Protein AF-A0AAE1WCI8-F1 (afdb_monomer)

pLDDT: mean 78.81, std 16.24, range [45.59, 95.56]

Solvent-accessible surface area (backbone atoms only — not comparable to full-atom values): 6626 Å² total; per-residue (Å²): 138,86,60,81,76,59,63,78,77,43,96,65,73,86,65,69,35,57,28,29,24,65,46,66,39,99,89,77,46,51,52,70,40,77,41,80,38,53,56,66,54,39,64,74,53,29,46,82,68,60,38,36,44,66,72,40,73,71,52,55,51,51,54,52,54,51,48,66,71,66,55,67,68,59,82,53,55,59,58,52,53,54,53,55,53,54,51,55,52,52,52,53,53,53,51,51,53,51,51,52,53,52,52,52,53,52,54,58,66,74,73,114

Radius of gyration: 29.41 Å; Cα contacts (8 Å, |Δi|>4): 83; chains: 1; bounding box: 70×22×79 Å

Sequence (112 aa):
MHHPLLYAVQGVRYRKLEVILTTTIDKLGKAGETVKVAPGYFRNHLMPKLLAVPNIDKFAHLIREQRKIYQPKEAEEVKVVSKTEETNLKEYIAATNRLASARLVCISNLKL

Foldseek 3Di:
DDDPVVVVVDPDDFFFFWKAFCAADPPFGHHRDIGTHGPCCCVPPCVVVVGIGGPDPVVNVVSVVVCVVPVPVVVPPVVVVVVVVVVVVVVVVVVVVVVVVVVVVVVVVVVD

Mean predicted aligned error: 15.02 Å

Nearest PDB structures (foldseek):
  7nsh-assembly1_BI  TM=8.390E-01  e=1.140E-04  Sus scrofa
  8oir-assembly1_BO  TM=7.966E-01  e=1.680E-04  Homo sapiens
  8oiq-assembly1_BO  TM=7.996E-01  e=2.176E-04  Sus scrofa
  6i9r-assembly1_H  TM=8.054E-01  e=2.818E-04  Homo sapiens
  6nu3-assembly1_H  TM=8.341E-01  e=1.245E-03  Homo sapiens

Structure (mmCIF, N/CA/C/O backbone):
data_AF-A0AAE1WCI8-F1
#
_entry.id   AF-A0AAE1WCI8-F1
#
loop_
_atom_site.group_PDB
_atom_site.id
_atom_site.type_symbol
_atom_site.label_atom_id
_atom_site.label_alt_id
_atom_si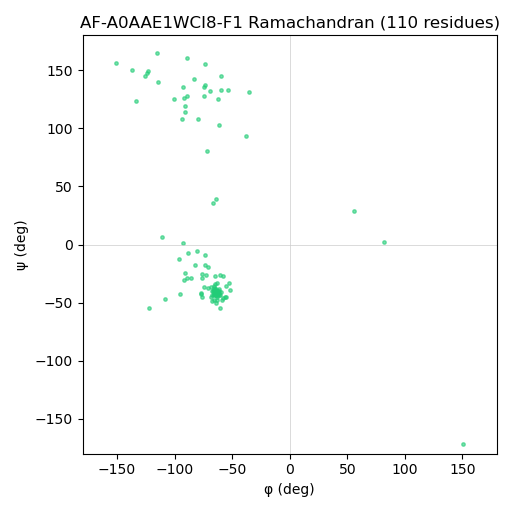te.label_comp_id
_atom_site.label_asym_id
_atom_site.label_entity_id
_atom_site.label_seq_id
_atom_site.pdbx_PDB_ins_code
_atom_site.Cartn_x
_atom_site.Cartn_y
_atom_site.Cartn_z
_atom_site.occupancy
_atom_site.B_iso_or_equiv
_atom_site.auth_seq_id
_atom_site.auth_comp_id
_atom_site.auth_asym_id
_atom_site.auth_atom_id
_atom_site.pdbx_PDB_model_num
ATOM 1 N N . MET A 1 1 ? 20.666 -6.150 -8.703 1.00 45.59 1 MET A N 1
ATOM 2 C CA . MET A 1 1 ? 20.032 -4.887 -9.139 1.00 45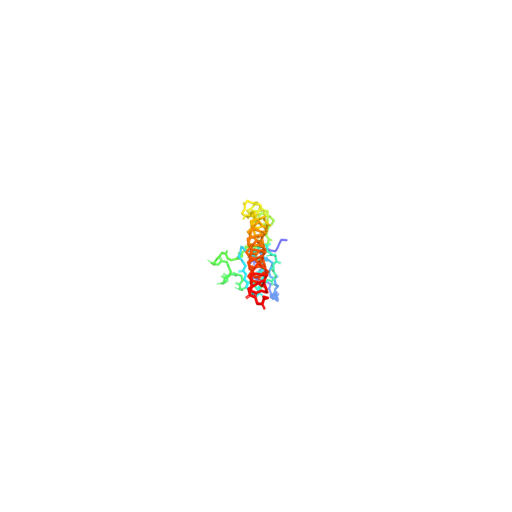.59 1 MET A CA 1
ATOM 3 C C . MET A 1 1 ? 19.685 -4.993 -10.622 1.00 45.59 1 MET A C 1
ATOM 5 O O . MET A 1 1 ? 20.580 -4.900 -11.449 1.00 45.59 1 MET A O 1
ATOM 9 N N . HIS A 1 2 ? 18.429 -5.285 -10.976 1.00 48.03 2 HIS A N 1
ATOM 10 C CA . HIS A 1 2 ? 18.008 -5.344 -12.384 1.00 48.03 2 HIS A CA 1
ATOM 11 C C . HIS A 1 2 ? 17.507 -3.964 -12.824 1.00 48.03 2 HIS A C 1
ATOM 13 O O . HIS A 1 2 ? 16.516 -3.460 -12.301 1.00 48.03 2 HIS A O 1
ATOM 19 N N . HIS A 1 3 ? 18.235 -3.341 -13.748 1.00 53.84 3 HIS A N 1
ATOM 20 C CA . HIS A 1 3 ? 17.962 -2.004 -14.263 1.00 53.84 3 HIS A CA 1
ATOM 21 C C . HIS A 1 3 ? 16.739 -2.003 -15.211 1.00 53.84 3 HIS A C 1
ATOM 23 O O . HIS A 1 3 ? 16.631 -2.902 -16.048 1.00 53.84 3 HIS A O 1
ATOM 29 N N . PRO A 1 4 ? 15.821 -1.018 -15.122 1.00 56.38 4 PRO A N 1
ATOM 30 C CA . PRO A 1 4 ? 14.564 -0.991 -15.880 1.00 56.38 4 PRO A CA 1
ATOM 31 C C . PRO A 1 4 ? 14.713 -1.030 -17.409 1.00 56.38 4 PRO A C 1
ATOM 33 O O . PRO A 1 4 ? 13.821 -1.567 -18.065 1.00 56.38 4 PRO A O 1
ATOM 36 N N . LEU A 1 5 ? 15.824 -0.545 -17.983 1.00 53.75 5 LEU A N 1
ATOM 37 C CA . LEU A 1 5 ? 16.057 -0.617 -19.436 1.00 53.75 5 LEU A CA 1
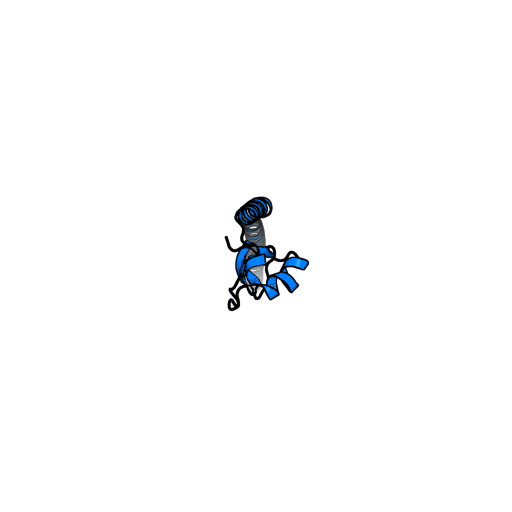ATOM 38 C C . LEU A 1 5 ? 16.408 -2.032 -19.932 1.00 53.75 5 LEU A C 1
ATOM 40 O O . LEU A 1 5 ? 16.225 -2.332 -21.108 1.00 53.75 5 LEU A O 1
ATOM 44 N N . LEU A 1 6 ? 16.825 -2.943 -19.043 1.00 49.09 6 LEU A N 1
ATOM 45 C CA . LEU A 1 6 ? 17.110 -4.339 -19.406 1.00 49.09 6 LEU A CA 1
ATOM 46 C C . LEU A 1 6 ? 15.835 -5.159 -19.674 1.00 49.09 6 LEU A C 1
ATOM 48 O O . LEU A 1 6 ? 15.921 -6.278 -20.171 1.00 49.09 6 LEU A O 1
ATOM 52 N N . TYR A 1 7 ? 14.652 -4.608 -19.375 1.00 54.62 7 TYR A N 1
ATOM 53 C CA . TYR A 1 7 ? 13.368 -5.286 -19.572 1.00 54.62 7 TYR A CA 1
ATOM 54 C C . TYR A 1 7 ? 12.919 -5.322 -21.042 1.00 54.62 7 TYR A C 1
ATOM 56 O O . TYR A 1 7 ? 12.159 -6.206 -21.414 1.00 54.62 7 TYR A O 1
ATOM 64 N N . ALA A 1 8 ? 13.365 -4.371 -21.871 1.00 52.09 8 ALA A N 1
ATOM 65 C CA . ALA A 1 8 ? 12.953 -4.287 -23.276 1.00 52.09 8 ALA A CA 1
ATOM 66 C C . ALA A 1 8 ? 13.810 -5.156 -24.215 1.00 52.09 8 ALA A C 1
ATOM 68 O O . ALA A 1 8 ? 13.317 -5.617 -25.238 1.00 52.09 8 ALA A O 1
ATOM 69 N N . VAL A 1 9 ? 15.084 -5.383 -23.871 1.00 52.34 9 VAL A N 1
ATOM 70 C CA . VAL A 1 9 ? 16.058 -6.068 -24.747 1.00 52.34 9 VAL A CA 1
ATOM 71 C C . VAL A 1 9 ? 16.062 -7.579 -24.539 1.00 52.34 9 VAL A C 1
ATOM 73 O O . VAL A 1 9 ? 16.360 -8.344 -25.452 1.00 52.34 9 VAL A O 1
ATOM 76 N N . GLN A 1 10 ? 15.721 -8.039 -23.339 1.00 51.03 10 GLN A N 1
ATOM 77 C CA . GLN A 1 10 ? 15.644 -9.462 -23.074 1.00 51.03 10 GLN A CA 1
ATOM 78 C C . GLN A 1 10 ? 14.205 -9.906 -23.346 1.00 51.03 10 GLN A C 1
ATOM 80 O O . GLN A 1 10 ? 13.285 -9.360 -22.743 1.00 51.03 10 GLN A O 1
ATOM 85 N N . GLY A 1 11 ? 13.993 -10.922 -24.191 1.00 54.03 11 GLY A N 1
ATOM 86 C CA . GLY A 1 11 ? 12.721 -11.660 -24.322 1.00 54.03 11 GLY A CA 1
ATOM 87 C C . GLY A 1 11 ? 12.339 -12.417 -23.038 1.00 54.03 11 GLY A C 1
ATOM 88 O O . GLY A 1 11 ? 11.906 -13.569 -23.061 1.00 54.03 11 GLY A O 1
ATOM 89 N N . VAL A 1 12 ? 12.590 -11.796 -21.888 1.00 54.75 12 VAL A N 1
ATOM 90 C CA . VAL A 1 12 ? 12.498 -12.339 -20.551 1.00 54.75 12 VAL A CA 1
ATOM 91 C C . VAL A 1 12 ? 11.043 -12.330 -20.157 1.00 54.75 12 VAL A C 1
ATOM 93 O O . VAL A 1 12 ? 10.419 -11.303 -19.889 1.00 54.75 12 VAL A O 1
ATOM 96 N N . ARG A 1 13 ? 10.527 -13.555 -20.129 1.00 55.81 13 ARG A N 1
ATOM 97 C CA . ARG A 1 13 ? 9.271 -13.946 -19.510 1.00 55.81 13 ARG A CA 1
ATOM 98 C C . ARG A 1 13 ? 9.034 -13.136 -18.236 1.00 55.81 13 ARG A C 1
ATOM 100 O O . ARG A 1 13 ? 9.907 -13.017 -17.378 1.00 55.81 13 ARG A O 1
ATOM 107 N N . TYR A 1 14 ? 7.824 -12.605 -18.150 1.00 59.38 14 TYR A N 1
ATOM 108 C CA . TYR A 1 14 ? 7.280 -11.759 -17.099 1.00 59.38 14 TYR A CA 1
ATOM 109 C C . TYR A 1 14 ? 7.740 -12.154 -15.680 1.00 59.38 14 TYR A C 1
ATOM 111 O O . TYR A 1 14 ? 7.134 -12.999 -15.021 1.00 59.38 14 TYR A O 1
ATOM 119 N N . ARG A 1 15 ? 8.822 -11.542 -15.180 1.00 71.00 15 ARG A N 1
ATOM 120 C CA . ARG A 1 15 ? 9.218 -11.690 -13.773 1.00 71.00 15 ARG A CA 1
ATOM 121 C C . ARG A 1 15 ? 8.274 -10.861 -12.903 1.00 71.00 15 ARG A C 1
ATOM 123 O O . ARG A 1 15 ? 8.069 -9.675 -13.163 1.00 71.00 15 ARG A O 1
ATOM 130 N N . LYS A 1 16 ? 7.697 -11.495 -11.877 1.00 83.00 16 LYS A N 1
ATOM 131 C CA . LYS A 1 16 ? 6.912 -10.803 -10.845 1.00 83.00 16 LYS A CA 1
ATOM 132 C C . LYS A 1 16 ? 7.808 -9.769 -10.145 1.00 83.00 16 LYS A C 1
ATOM 134 O O . LYS A 1 16 ? 8.941 -10.082 -9.790 1.00 83.00 16 LYS A O 1
ATOM 139 N N . LEU A 1 17 ? 7.295 -8.554 -9.985 1.00 90.56 17 LEU A N 1
ATOM 140 C CA . LEU A 1 17 ? 7.932 -7.409 -9.343 1.00 90.56 17 LEU A CA 1
ATOM 141 C C . LEU A 1 17 ? 7.546 -7.359 -7.863 1.00 90.56 17 LEU A C 1
ATOM 143 O O . LEU A 1 17 ? 6.374 -7.509 -7.533 1.00 90.56 17 LEU A O 1
ATOM 147 N N . GLU A 1 18 ? 8.509 -7.114 -6.982 1.00 91.75 18 GLU A N 1
ATOM 148 C CA . GLU A 1 18 ? 8.246 -6.905 -5.555 1.00 91.75 18 GLU A CA 1
ATOM 149 C C . GLU A 1 18 ? 7.978 -5.429 -5.254 1.00 91.75 18 GLU A C 1
ATOM 151 O O . GLU A 1 18 ? 8.756 -4.547 -5.631 1.00 91.75 18 GLU A O 1
ATOM 156 N N . VAL A 1 19 ? 6.866 -5.165 -4.574 1.00 93.81 19 VAL A N 1
ATOM 157 C CA . VAL A 1 19 ? 6.411 -3.819 -4.212 1.00 93.81 19 VAL A CA 1
ATOM 158 C C . VAL A 1 19 ? 5.917 -3.815 -2.771 1.00 93.81 19 VAL A C 1
ATOM 160 O O . VAL A 1 19 ? 5.418 -4.823 -2.281 1.00 93.81 19 VAL A O 1
ATOM 163 N N . ILE A 1 20 ? 6.052 -2.681 -2.100 1.00 94.19 20 ILE A N 1
ATOM 164 C CA . ILE A 1 20 ? 5.558 -2.445 -0.745 1.00 94.19 20 ILE A CA 1
ATOM 165 C C . ILE A 1 20 ? 4.255 -1.661 -0.861 1.00 94.19 20 ILE A C 1
ATOM 167 O O . ILE A 1 20 ? 4.230 -0.609 -1.503 1.00 94.19 20 ILE A O 1
ATOM 171 N N . LEU A 1 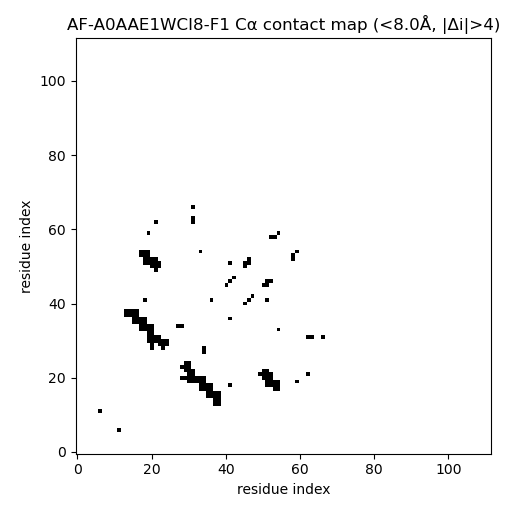21 ? 3.177 -2.161 -0.264 1.00 94.50 21 LEU A N 1
ATOM 172 C CA . LEU A 1 21 ? 1.889 -1.467 -0.255 1.00 94.50 21 LEU A CA 1
ATOM 173 C C . LEU A 1 21 ? 1.927 -0.283 0.713 1.00 94.50 21 LEU A C 1
ATOM 175 O O . LEU A 1 21 ? 2.401 -0.413 1.838 1.00 94.50 21 LEU A O 1
ATOM 179 N N . THR A 1 22 ? 1.399 0.864 0.306 1.00 91.50 22 THR A N 1
ATOM 180 C CA . THR A 1 22 ? 1.203 2.025 1.194 1.00 91.50 22 THR A CA 1
ATOM 181 C C . THR A 1 22 ? -0.181 1.995 1.832 1.00 91.50 22 THR A C 1
ATOM 183 O O . THR A 1 22 ? -0.353 2.419 2.971 1.00 91.50 22 THR A O 1
ATOM 186 N N . THR A 1 23 ? -1.156 1.433 1.121 1.00 90.38 23 THR A N 1
ATOM 187 C CA . THR A 1 23 ? -2.558 1.336 1.530 1.00 90.38 23 THR A CA 1
A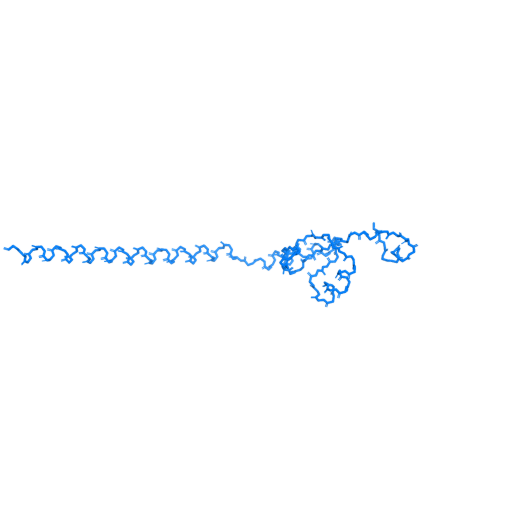TOM 188 C C . THR A 1 23 ? -3.002 -0.125 1.540 1.00 90.38 23 THR A C 1
ATOM 190 O O . THR A 1 23 ? -2.501 -0.945 0.771 1.00 90.38 23 THR A O 1
ATOM 193 N N . THR A 1 24 ? -3.944 -0.464 2.420 1.00 91.88 24 THR A N 1
ATOM 194 C CA . THR A 1 24 ? -4.571 -1.793 2.452 1.00 91.88 24 THR A CA 1
ATOM 195 C C . THR A 1 24 ? -5.451 -1.988 1.219 1.00 91.88 24 THR A C 1
ATOM 197 O O . THR A 1 24 ? -6.251 -1.116 0.888 1.00 91.88 24 THR A O 1
ATOM 200 N N . ILE A 1 25 ? -5.304 -3.126 0.537 1.00 92.50 25 ILE A N 1
ATOM 201 C CA . ILE A 1 25 ? -6.095 -3.489 -0.643 1.00 92.50 25 ILE A CA 1
ATOM 202 C C . ILE A 1 25 ? -6.567 -4.933 -0.478 1.00 92.50 25 ILE A C 1
ATOM 204 O O . ILE A 1 25 ? -5.742 -5.841 -0.374 1.00 92.50 25 ILE A O 1
ATOM 208 N N . ASP A 1 26 ? -7.880 -5.156 -0.540 1.00 88.50 26 ASP A N 1
ATOM 209 C CA . ASP A 1 26 ? -8.538 -6.419 -0.159 1.00 88.50 26 ASP A CA 1
ATOM 210 C C . ASP A 1 26 ? -7.971 -7.678 -0.836 1.00 88.50 26 ASP A C 1
ATOM 212 O O . ASP A 1 26 ? -7.943 -8.751 -0.242 1.00 88.50 26 ASP A O 1
ATOM 216 N N . LYS A 1 27 ? -7.498 -7.561 -2.084 1.00 90.38 27 LYS A N 1
ATOM 217 C CA . LYS A 1 27 ? -6.969 -8.691 -2.873 1.00 90.38 27 LYS A CA 1
ATOM 218 C C . LYS A 1 27 ? -5.447 -8.844 -2.831 1.00 90.38 27 LYS A C 1
ATOM 220 O O . LYS A 1 27 ? -4.936 -9.839 -3.335 1.00 90.38 27 LYS A O 1
ATOM 225 N N . LEU A 1 28 ? -4.721 -7.847 -2.323 1.00 90.50 28 LEU A N 1
ATOM 226 C CA . LEU A 1 28 ? -3.253 -7.830 -2.336 1.00 90.50 28 LEU A CA 1
ATOM 227 C C . LEU A 1 28 ? -2.666 -8.042 -0.945 1.00 90.50 28 LEU A C 1
ATOM 229 O O . LEU A 1 28 ? -1.730 -8.822 -0.821 1.00 90.50 28 LEU A O 1
ATOM 233 N N . GLY A 1 29 ? -3.179 -7.340 0.068 1.00 92.25 29 GLY A N 1
ATOM 234 C CA . GLY A 1 29 ? -2.607 -7.364 1.412 1.00 92.25 29 GLY A CA 1
ATOM 235 C C . GLY A 1 29 ? -2.819 -6.063 2.180 1.00 92.25 29 GLY A C 1
ATOM 236 O O . GLY A 1 29 ? -3.550 -5.160 1.754 1.00 92.25 29 GLY A O 1
ATOM 237 N N . LYS A 1 30 ? -2.172 -5.972 3.343 1.00 91.81 30 LYS A N 1
ATOM 238 C CA . LYS A 1 30 ? -2.272 -4.803 4.232 1.00 91.81 30 LYS A CA 1
ATOM 239 C C . LYS A 1 30 ? -1.221 -3.742 3.907 1.00 91.81 30 LYS A C 1
ATOM 241 O O . LYS A 1 30 ? -0.181 -4.023 3.315 1.00 91.81 30 LYS A O 1
ATOM 246 N N . ALA A 1 31 ? -1.470 -2.512 4.357 1.00 89.56 31 ALA A N 1
ATOM 247 C CA . ALA A 1 31 ? -0.478 -1.443 4.295 1.00 89.56 31 ALA A CA 1
ATOM 248 C C . ALA A 1 31 ? 0.858 -1.860 4.955 1.00 89.56 31 ALA A C 1
ATOM 250 O O . ALA A 1 31 ? 0.904 -2.402 6.067 1.00 89.56 31 ALA A O 1
ATOM 251 N N . GLY A 1 32 ? 1.959 -1.590 4.258 1.00 89.31 32 GLY A N 1
ATOM 252 C CA . GLY A 1 32 ? 3.336 -1.903 4.637 1.00 89.31 32 GLY A CA 1
ATOM 253 C C . GLY A 1 32 ? 3.791 -3.333 4.335 1.00 89.31 32 GLY A C 1
ATOM 254 O O . GLY A 1 32 ? 4.915 -3.682 4.687 1.00 89.31 32 GLY A O 1
ATOM 255 N N . GLU A 1 33 ? 2.949 -4.162 3.720 1.00 91.12 33 GLU A N 1
ATOM 256 C CA . GLU A 1 33 ? 3.310 -5.521 3.312 1.00 91.12 33 GLU A CA 1
ATOM 257 C C . GLU A 1 33 ? 4.043 -5.526 1.962 1.00 91.12 33 GLU A C 1
ATOM 259 O O . GLU A 1 33 ? 3.717 -4.749 1.058 1.00 91.12 33 GLU A O 1
ATOM 264 N N . THR A 1 34 ? 5.035 -6.410 1.820 1.00 92.62 34 THR A N 1
ATOM 265 C CA . THR A 1 34 ? 5.756 -6.614 0.557 1.00 92.62 34 THR A CA 1
ATOM 266 C C . THR A 1 34 ? 5.080 -7.714 -0.251 1.00 92.62 34 THR A C 1
ATOM 268 O O . THR A 1 34 ? 5.033 -8.866 0.173 1.00 92.62 34 THR A O 1
ATOM 271 N N . VAL A 1 35 ? 4.602 -7.379 -1.448 1.00 93.44 35 VAL A N 1
ATOM 272 C CA . VAL A 1 35 ? 3.837 -8.277 -2.320 1.00 93.44 35 VAL A CA 1
ATOM 273 C C . VAL A 1 35 ? 4.476 -8.408 -3.702 1.00 93.44 35 VAL A C 1
ATOM 275 O O . VAL A 1 35 ? 5.087 -7.477 -4.229 1.00 93.44 35 VAL A O 1
ATOM 278 N N . LYS A 1 36 ? 4.328 -9.589 -4.315 1.00 93.00 36 LYS A N 1
ATOM 279 C CA . LYS A 1 36 ? 4.810 -9.887 -5.675 1.00 93.00 36 LYS A CA 1
ATOM 280 C C . LYS A 1 36 ? 3.705 -9.642 -6.696 1.00 93.00 36 LYS A C 1
ATOM 282 O O . LYS A 1 36 ? 2.780 -10.443 -6.812 1.00 93.00 36 LYS A O 1
ATOM 287 N N . VAL A 1 37 ? 3.831 -8.576 -7.479 1.00 91.88 37 VAL A N 1
ATOM 288 C CA . VAL A 1 37 ? 2.844 -8.146 -8.475 1.00 91.88 37 VAL A CA 1
ATOM 289 C C . VAL A 1 37 ? 3.375 -8.212 -9.901 1.00 91.88 37 VAL A C 1
ATOM 291 O O . VAL A 1 37 ? 4.564 -8.307 -10.183 1.00 91.88 37 VAL A O 1
ATOM 294 N N . ALA A 1 38 ? 2.443 -8.141 -10.833 1.00 91.50 38 ALA A N 1
ATOM 295 C CA . ALA A 1 38 ? 2.691 -7.918 -12.241 1.00 91.50 38 ALA A CA 1
ATOM 296 C C . ALA A 1 38 ? 3.359 -6.535 -12.474 1.00 91.50 38 ALA A C 1
ATOM 298 O O . ALA A 1 38 ? 2.769 -5.536 -12.055 1.00 91.50 38 ALA A O 1
ATOM 299 N N . PRO A 1 39 ? 4.523 -6.397 -13.151 1.00 89.69 39 PRO A N 1
ATOM 300 C CA . PRO A 1 39 ? 5.114 -5.082 -13.441 1.00 89.69 39 PRO A CA 1
ATOM 301 C C . PRO A 1 39 ? 4.170 -4.135 -14.194 1.00 89.69 39 PRO A C 1
ATOM 303 O O . PRO A 1 39 ? 4.162 -2.938 -13.919 1.00 89.69 39 PRO A O 1
ATOM 306 N N . GLY A 1 40 ? 3.339 -4.661 -15.101 1.00 91.19 40 GLY A N 1
ATOM 307 C CA . GLY A 1 40 ? 2.324 -3.861 -15.800 1.00 91.19 40 GLY A CA 1
ATOM 308 C C . GLY A 1 40 ? 1.230 -3.355 -14.859 1.00 91.19 40 GLY A C 1
ATOM 309 O O . GLY A 1 40 ? 0.836 -2.196 -14.931 1.00 91.19 40 GLY A O 1
ATOM 310 N N . TYR A 1 41 ? 0.802 -4.191 -13.912 1.00 93.25 41 TYR A N 1
ATOM 311 C CA . TYR A 1 41 ? -0.174 -3.796 -12.900 1.00 93.25 41 TYR A CA 1
ATOM 312 C C . TYR A 1 41 ? 0.388 -2.724 -11.954 1.00 93.25 41 TYR A C 1
ATOM 314 O O . TYR A 1 41 ? -0.294 -1.747 -11.647 1.00 93.25 41 TYR A O 1
ATOM 322 N N . PHE A 1 42 ? 1.661 -2.842 -11.563 1.00 93.88 42 PHE A N 1
ATOM 323 C CA . PHE A 1 42 ? 2.331 -1.801 -10.788 1.00 93.88 42 PHE A CA 1
ATOM 324 C C . PHE A 1 42 ? 2.382 -0.466 -11.544 1.00 93.88 42 PHE A C 1
ATOM 326 O O . PHE A 1 42 ? 1.895 0.537 -11.032 1.00 93.88 42 PHE A O 1
ATOM 333 N N . ARG A 1 43 ? 2.910 -0.452 -12.774 1.00 92.06 43 ARG A N 1
ATOM 334 C CA . ARG A 1 43 ? 3.104 0.785 -13.554 1.00 92.06 43 ARG A CA 1
ATOM 335 C C . ARG A 1 43 ? 1.794 1.468 -13.945 1.00 92.06 43 ARG A C 1
ATOM 337 O O . ARG A 1 43 ? 1.724 2.689 -13.890 1.00 92.06 43 ARG A O 1
ATOM 344 N N . ASN A 1 44 ? 0.773 0.694 -14.314 1.00 94.81 44 ASN A N 1
ATOM 345 C CA . ASN A 1 44 ? -0.465 1.243 -14.874 1.00 94.81 44 ASN A CA 1
ATOM 346 C C . ASN A 1 44 ? -1.528 1.546 -13.811 1.00 94.81 44 ASN A C 1
ATOM 348 O O . ASN A 1 44 ? -2.406 2.367 -14.056 1.00 94.81 44 ASN A O 1
ATOM 352 N N . HIS A 1 45 ? -1.487 0.875 -12.654 1.00 94.25 45 HIS A N 1
ATOM 353 C CA . HIS A 1 45 ? -2.542 0.990 -11.645 1.00 94.25 45 HIS A CA 1
ATOM 354 C C . HIS A 1 45 ? -2.032 1.466 -10.287 1.00 94.25 45 HIS A C 1
ATOM 356 O O . HIS A 1 45 ? -2.551 2.443 -9.750 1.00 94.25 45 HIS A O 1
ATOM 362 N N . LEU A 1 46 ? -1.033 0.785 -9.721 1.00 94.75 46 LEU A N 1
ATOM 363 C CA . LEU A 1 46 ? -0.604 1.052 -8.344 1.00 94.75 46 LEU A CA 1
ATOM 364 C C . LEU A 1 46 ? 0.247 2.323 -8.235 1.00 94.75 46 LEU A C 1
ATOM 366 O O . LEU A 1 46 ? 0.048 3.108 -7.313 1.00 94.75 46 LEU A O 1
ATOM 370 N N . MET A 1 47 ? 1.161 2.536 -9.182 1.00 93.31 47 MET A N 1
ATOM 371 C CA . MET A 1 47 ? 2.103 3.656 -9.178 1.00 93.31 47 MET A CA 1
ATOM 372 C C . MET A 1 47 ? 1.412 5.014 -9.381 1.00 93.31 47 MET A C 1
ATOM 374 O O . MET A 1 47 ? 1.653 5.899 -8.562 1.00 93.31 47 MET A O 1
ATOM 378 N N . PRO A 1 48 ? 0.513 5.207 -10.374 1.00 95.38 48 PRO A N 1
ATOM 379 C CA . PRO A 1 48 ? -0.135 6.506 -10.580 1.00 95.38 48 PRO A CA 1
ATOM 380 C C . PRO A 1 48 ? -1.044 6.907 -9.413 1.00 95.38 48 PRO A C 1
ATOM 382 O O . PRO A 1 48 ? -1.247 8.089 -9.164 1.00 95.38 48 PRO A O 1
ATOM 385 N N . LYS A 1 49 ? -1.578 5.917 -8.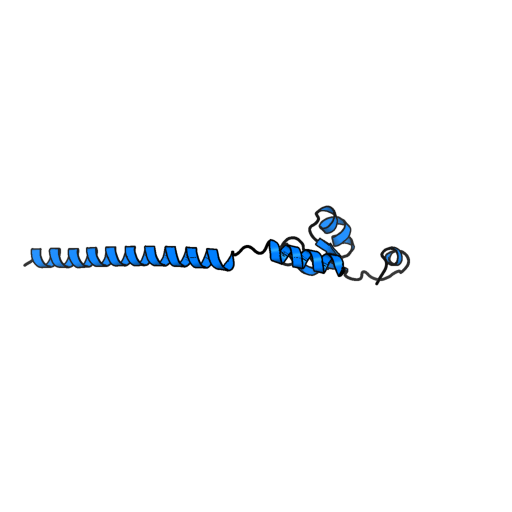686 1.00 95.56 49 LYS A N 1
ATOM 386 C CA . LYS A 1 49 ? -2.437 6.111 -7.511 1.00 95.56 49 LYS A CA 1
ATOM 387 C C . LYS A 1 49 ? -1.675 6.124 -6.183 1.00 95.56 49 LYS A C 1
ATOM 389 O O . LYS A 1 49 ? -2.310 6.215 -5.140 1.00 95.56 49 LYS A O 1
ATOM 394 N N . LEU A 1 50 ? -0.345 5.989 -6.208 1.00 93.06 50 LEU A N 1
ATOM 395 C CA . LEU A 1 50 ? 0.517 5.945 -5.018 1.00 93.06 50 LEU A CA 1
ATOM 396 C C . LEU A 1 50 ? 0.129 4.855 -3.997 1.00 93.06 50 LEU A C 1
ATOM 398 O O . LEU A 1 50 ? 0.386 4.994 -2.803 1.00 93.06 50 LEU A O 1
ATOM 402 N N . LEU A 1 51 ? -0.458 3.750 -4.468 1.00 93.62 51 LEU A N 1
ATOM 403 C CA . LEU A 1 51 ? -0.922 2.630 -3.632 1.00 93.62 51 LEU A CA 1
ATOM 404 C C . LEU A 1 51 ? 0.198 1.648 -3.261 1.00 93.62 51 LEU A C 1
ATOM 406 O O . LEU A 1 51 ? 0.048 0.821 -2.359 1.00 93.62 51 LEU A O 1
ATOM 410 N N . ALA A 1 52 ? 1.309 1.693 -3.994 1.00 94.06 52 ALA A N 1
ATOM 411 C CA . ALA A 1 52 ? 2.477 0.868 -3.740 1.00 94.06 52 ALA A CA 1
ATOM 412 C C . ALA A 1 52 ? 3.753 1.575 -4.200 1.00 94.06 52 ALA A C 1
ATOM 414 O O . ALA A 1 52 ? 3.735 2.399 -5.116 1.00 94.06 52 ALA A O 1
ATOM 415 N N . VAL A 1 53 ? 4.874 1.192 -3.602 1.00 92.81 53 VAL A N 1
ATOM 416 C CA . VAL A 1 53 ? 6.216 1.713 -3.882 1.00 92.81 53 VAL A CA 1
ATOM 417 C C . VAL A 1 53 ? 7.128 0.525 -4.211 1.00 92.81 53 VAL A C 1
ATOM 419 O O . VAL A 1 53 ? 6.930 -0.556 -3.654 1.00 92.81 53 VAL A O 1
ATOM 422 N N . PRO A 1 54 ? 8.105 0.642 -5.129 1.00 92.00 54 PRO A N 1
ATOM 423 C CA . PRO A 1 54 ? 9.027 -0.459 -5.398 1.00 92.00 54 PRO A CA 1
ATOM 424 C C . PRO A 1 54 ? 9.804 -0.853 -4.135 1.00 92.00 54 PRO A C 1
ATOM 426 O O . PRO A 1 54 ? 10.175 0.008 -3.334 1.00 92.00 54 PRO A O 1
ATOM 429 N N . ASN A 1 55 ? 10.083 -2.152 -3.983 1.00 89.81 55 ASN A N 1
ATOM 430 C CA . ASN A 1 55 ? 10.884 -2.671 -2.874 1.00 89.81 55 ASN A CA 1
ATOM 431 C C . ASN A 1 55 ? 12.369 -2.297 -3.052 1.00 89.81 55 ASN A C 1
ATOM 433 O O . ASN A 1 55 ? 13.174 -3.077 -3.558 1.00 89.81 55 ASN A O 1
ATOM 437 N N . ILE A 1 56 ? 12.705 -1.059 -2.697 1.00 91.56 56 ILE A N 1
ATOM 438 C CA . ILE A 1 56 ? 14.071 -0.537 -2.606 1.00 91.56 56 ILE A CA 1
ATOM 439 C C . ILE A 1 56 ? 14.318 -0.225 -1.135 1.00 91.56 56 ILE A C 1
ATOM 441 O O . ILE A 1 56 ? 13.442 0.339 -0.476 1.00 91.56 56 ILE A O 1
ATOM 445 N N . ASP A 1 57 ? 15.517 -0.520 -0.635 1.00 87.50 57 ASP A N 1
ATOM 446 C CA . ASP A 1 57 ? 15.865 -0.386 0.787 1.00 87.50 57 ASP A CA 1
ATOM 447 C C . ASP A 1 57 ? 15.528 0.997 1.364 1.00 87.50 57 ASP A C 1
ATOM 449 O O . ASP A 1 57 ? 14.986 1.108 2.464 1.00 87.50 57 ASP A O 1
A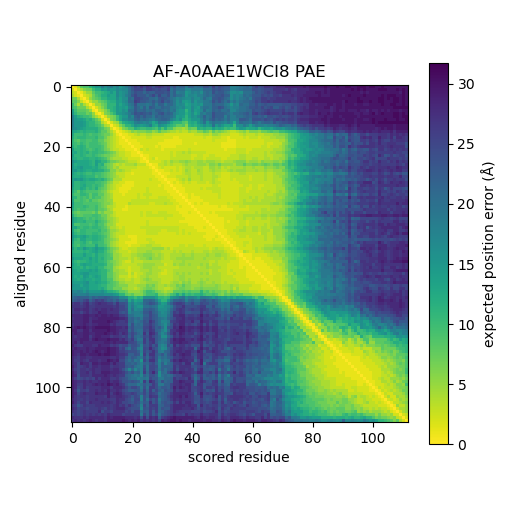TOM 453 N N . LYS A 1 58 ? 15.751 2.059 0.577 1.00 87.31 58 LYS A N 1
ATOM 454 C CA . LYS A 1 58 ? 15.400 3.439 0.941 1.00 87.31 58 LYS A CA 1
ATOM 455 C C . LYS A 1 58 ? 13.906 3.605 1.235 1.00 87.31 58 LYS A C 1
ATOM 457 O O . LYS A 1 58 ? 13.537 4.221 2.229 1.00 87.31 58 LYS A O 1
ATOM 462 N N . PHE A 1 59 ? 13.045 3.056 0.382 1.00 86.19 59 PHE A N 1
ATOM 463 C CA . PHE A 1 59 ? 11.597 3.143 0.560 1.00 86.19 59 PHE A CA 1
ATOM 464 C C . PHE A 1 59 ? 11.106 2.224 1.676 1.00 86.19 59 PHE A C 1
ATOM 466 O O . PHE A 1 59 ? 10.236 2.620 2.447 1.00 86.19 59 PHE A O 1
ATOM 473 N N . ALA A 1 60 ? 11.701 1.038 1.820 1.00 86.50 60 ALA A N 1
ATOM 474 C CA . ALA A 1 60 ? 11.399 0.143 2.931 1.00 86.50 60 ALA A CA 1
ATOM 475 C C . ALA A 1 60 ? 11.691 0.804 4.288 1.00 86.50 60 ALA A C 1
ATOM 477 O O . ALA A 1 60 ? 10.896 0.676 5.220 1.00 86.50 60 ALA A O 1
ATOM 478 N N . HIS A 1 61 ? 12.801 1.540 4.395 1.00 88.69 61 HIS A N 1
ATOM 479 C CA . HIS A 1 61 ? 13.141 2.293 5.598 1.00 88.69 61 HIS A CA 1
ATOM 480 C C . HIS A 1 61 ? 12.124 3.406 5.883 1.00 88.69 61 HIS A C 1
ATOM 482 O O . HIS A 1 61 ? 11.546 3.427 6.968 1.00 88.69 61 HIS A O 1
ATOM 488 N N . LEU A 1 62 ? 11.817 4.239 4.883 1.00 88.19 62 LEU A N 1
ATOM 489 C CA . LEU A 1 62 ? 10.842 5.329 5.011 1.00 88.19 62 LEU A CA 1
ATOM 490 C C . LEU A 1 62 ? 9.461 4.834 5.459 1.00 88.19 62 LEU A C 1
ATOM 492 O O . LEU A 1 62 ? 8.867 5.403 6.369 1.00 88.19 62 LEU A O 1
ATOM 496 N N . ILE A 1 63 ? 8.965 3.741 4.870 1.00 87.12 63 ILE A N 1
ATOM 497 C CA . ILE A 1 63 ? 7.665 3.161 5.240 1.00 87.12 63 ILE A CA 1
ATOM 498 C C . ILE A 1 63 ? 7.682 2.651 6.688 1.00 87.12 63 ILE A C 1
ATOM 500 O O . ILE A 1 63 ? 6.698 2.811 7.411 1.00 87.12 63 ILE A O 1
ATOM 504 N N . ARG A 1 64 ? 8.793 2.060 7.147 1.00 86.38 64 ARG A N 1
ATOM 505 C CA . ARG A 1 64 ? 8.935 1.619 8.545 1.00 86.38 64 ARG A CA 1
ATOM 506 C C . ARG A 1 64 ? 8.936 2.799 9.513 1.00 86.38 64 ARG A C 1
ATOM 508 O O . ARG A 1 64 ? 8.297 2.706 10.556 1.00 86.38 64 ARG A O 1
ATOM 515 N N . GLU A 1 65 ? 9.635 3.881 9.186 1.00 88.81 65 GLU A N 1
ATOM 516 C CA . GLU A 1 65 ? 9.661 5.096 10.008 1.00 88.81 65 GLU A CA 1
ATOM 517 C C . GLU A 1 65 ? 8.292 5.770 10.064 1.00 88.81 65 GLU A C 1
ATOM 519 O O . GLU A 1 65 ? 7.784 6.031 11.153 1.00 88.81 65 GLU A O 1
ATOM 524 N N . GLN A 1 66 ? 7.643 5.950 8.910 1.00 85.81 66 GLN A N 1
ATOM 525 C CA . GLN A 1 66 ? 6.277 6.468 8.839 1.00 85.81 66 GLN A CA 1
ATOM 526 C C . GLN A 1 66 ? 5.329 5.620 9.685 1.00 85.81 66 GLN A C 1
ATOM 528 O O . GLN A 1 66 ? 4.569 6.156 10.483 1.00 85.81 66 GLN A O 1
ATOM 533 N N . ARG A 1 67 ? 5.412 4.290 9.595 1.00 81.62 67 ARG A N 1
ATOM 534 C CA . ARG A 1 67 ? 4.556 3.396 10.381 1.00 81.62 67 ARG A CA 1
ATOM 535 C C . ARG A 1 67 ? 4.779 3.518 11.889 1.00 81.62 67 ARG A C 1
ATOM 537 O O . ARG A 1 67 ? 3.811 3.384 12.624 1.00 81.62 67 ARG A O 1
ATOM 544 N N . LYS A 1 68 ? 6.002 3.790 12.356 1.00 83.06 68 LYS A N 1
ATOM 545 C CA . LYS A 1 68 ? 6.267 4.048 13.784 1.00 83.06 68 LYS A CA 1
ATOM 546 C C . LYS A 1 68 ? 5.607 5.337 14.274 1.00 83.06 68 LYS A C 1
ATOM 548 O O . LYS A 1 68 ? 5.161 5.382 15.411 1.00 83.06 68 LYS A O 1
ATOM 553 N N . ILE A 1 69 ? 5.557 6.364 13.427 1.00 82.31 69 ILE A N 1
ATOM 554 C CA . ILE A 1 69 ? 4.943 7.660 13.751 1.00 82.31 69 ILE A CA 1
ATOM 555 C C . ILE A 1 69 ? 3.415 7.559 13.701 1.00 82.31 69 ILE A C 1
ATOM 557 O O . ILE A 1 69 ? 2.728 8.055 14.586 1.00 82.31 69 ILE A O 1
ATOM 561 N N . TYR A 1 70 ? 2.892 6.912 12.657 1.00 70.38 70 TYR A N 1
ATOM 562 C CA . TYR A 1 70 ? 1.461 6.825 12.378 1.00 70.38 70 TYR A CA 1
ATOM 563 C C . TYR A 1 70 ? 0.761 5.652 13.048 1.00 70.38 70 TYR A C 1
ATOM 565 O O . TYR A 1 70 ? -0.455 5.589 12.936 1.00 70.38 70 TYR A O 1
ATOM 573 N N . GLN A 1 71 ? 1.470 4.725 13.703 1.00 65.12 71 GLN A N 1
ATOM 574 C CA . GLN A 1 71 ? 0.830 3.716 14.545 1.00 65.12 71 GLN A CA 1
ATOM 575 C C . GLN A 1 71 ? 0.098 4.440 15.673 1.00 65.12 71 GLN A C 1
ATOM 577 O O . GLN A 1 71 ? 0.743 4.896 16.621 1.00 65.12 71 GLN A O 1
ATOM 582 N N . PRO A 1 72 ? -1.237 4.572 15.595 1.00 54.81 72 PRO A N 1
ATOM 583 C CA . PRO A 1 72 ? -1.976 5.153 16.682 1.00 54.81 72 PRO A CA 1
ATOM 584 C C . PRO A 1 72 ? -1.999 4.105 17.793 1.00 54.81 72 PRO A C 1
ATOM 586 O O . PRO A 1 72 ? -1.911 2.894 17.561 1.00 54.81 72 PRO A O 1
ATOM 589 N N . LYS A 1 73 ? -2.167 4.565 19.022 1.00 54.12 73 LYS A N 1
ATOM 590 C CA . LYS A 1 73 ? -2.431 3.745 20.206 1.00 54.12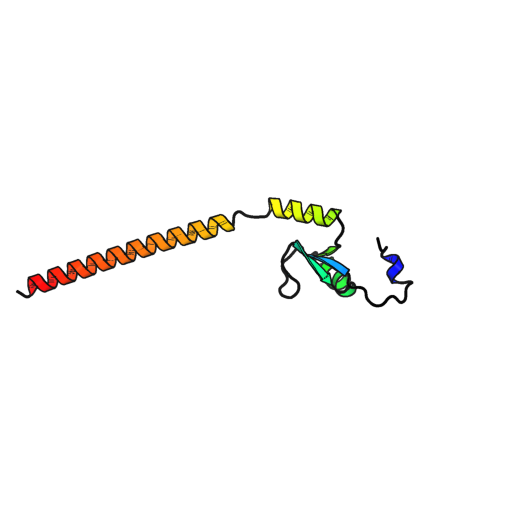 73 LYS A CA 1
ATOM 591 C C . LYS A 1 73 ? -3.809 3.048 20.136 1.00 54.12 73 LYS A C 1
ATOM 593 O O . LYS A 1 73 ? -4.474 2.882 21.150 1.00 54.12 73 LYS A O 1
ATOM 598 N N . GLU A 1 74 ? -4.258 2.610 18.958 1.00 49.31 74 GLU A N 1
ATOM 599 C CA . GLU A 1 74 ? -5.555 1.951 18.733 1.00 49.31 74 GLU A CA 1
ATOM 600 C C . GLU A 1 74 ? -5.696 0.650 19.538 1.00 49.31 74 GLU A C 1
ATOM 602 O O . GLU A 1 74 ? -6.799 0.258 19.911 1.00 49.31 74 GLU A O 1
ATOM 607 N N . ALA A 1 75 ? -4.584 -0.007 19.882 1.00 49.97 75 ALA A N 1
ATOM 608 C CA . ALA A 1 75 ? -4.616 -1.190 20.738 1.00 49.97 75 ALA A CA 1
ATOM 609 C C . ALA A 1 75 ? -4.961 -0.884 22.212 1.00 49.97 75 ALA A C 1
ATOM 611 O O . ALA A 1 75 ? -5.359 -1.803 22.937 1.00 49.97 75 ALA A O 1
ATOM 612 N N . GLU A 1 76 ? -4.810 0.365 22.666 1.00 51.16 76 GLU A N 1
ATOM 613 C CA . GLU A 1 76 ? -5.148 0.782 24.033 1.00 51.16 76 GLU A CA 1
ATOM 614 C C . GLU A 1 76 ? -6.559 1.374 24.113 1.00 51.16 76 GLU A C 1
ATOM 616 O O . GLU A 1 76 ? -7.316 0.992 25.004 1.00 51.16 76 GLU A O 1
ATOM 621 N N . GLU A 1 77 ? -6.970 2.208 23.157 1.00 49.66 77 GLU A N 1
ATOM 622 C CA . GLU A 1 77 ? -8.282 2.875 23.210 1.00 49.66 77 GLU A CA 1
ATOM 623 C C . GLU A 1 77 ? -9.458 1.894 23.066 1.00 49.66 77 GLU A C 1
ATOM 625 O O . GLU A 1 77 ? -10.414 1.968 23.837 1.00 49.66 77 GLU A O 1
ATOM 630 N N . VAL A 1 78 ? -9.359 0.884 22.191 1.00 53.41 78 VAL A N 1
ATOM 631 C CA . VAL A 1 78 ? -10.433 -0.117 22.013 1.00 53.41 78 VAL A CA 1
ATOM 632 C C . VAL A 1 78 ? -10.639 -0.968 23.276 1.00 53.41 78 VAL A C 1
ATOM 634 O O . VAL A 1 78 ? -11.768 -1.319 23.612 1.00 53.41 78 VAL A O 1
ATOM 637 N N . LYS A 1 79 ? -9.565 -1.262 24.024 1.00 53.94 79 LYS A N 1
ATOM 638 C CA . LYS A 1 79 ? -9.647 -2.032 25.279 1.00 53.94 79 LYS A CA 1
ATOM 639 C C . LYS A 1 79 ? -10.178 -1.212 26.449 1.00 53.94 79 LYS A C 1
ATOM 641 O O . LYS A 1 79 ? -10.713 -1.792 27.390 1.00 53.94 79 LYS A O 1
ATOM 646 N N . VAL A 1 80 ? -9.968 0.103 26.449 1.00 56.91 80 VAL A N 1
ATOM 647 C CA . VAL A 1 80 ? -10.479 0.985 27.507 1.00 56.91 80 VAL A CA 1
ATOM 648 C C . VAL A 1 80 ? -11.972 1.233 27.298 1.00 56.91 80 VAL A C 1
ATOM 650 O O . VAL A 1 80 ? -12.739 1.112 28.253 1.00 56.91 80 VAL A O 1
ATOM 653 N N . VAL A 1 81 ? -12.405 1.469 26.057 1.00 57.78 81 VAL A N 1
ATOM 654 C CA . VAL A 1 81 ? -13.828 1.657 25.736 1.00 57.78 81 VAL A CA 1
ATOM 655 C C . VAL A 1 81 ? -14.635 0.394 26.050 1.00 57.78 81 VAL A C 1
ATOM 657 O O . VAL A 1 81 ? -15.605 0.477 26.802 1.00 57.78 81 VAL A O 1
ATOM 660 N N . SER A 1 82 ? -14.176 -0.789 25.619 1.00 59.72 82 SER A N 1
ATOM 661 C CA . SER A 1 82 ? -14.915 -2.039 25.863 1.00 59.72 82 SER A CA 1
ATOM 662 C C . SER A 1 82 ? -15.093 -2.348 27.356 1.00 59.72 82 SER A C 1
ATOM 664 O O . SER A 1 82 ? -16.173 -2.732 27.795 1.00 59.72 82 SER A O 1
ATOM 666 N N . LYS A 1 83 ? -14.061 -2.107 28.175 1.00 65.56 83 LYS A N 1
ATOM 667 C CA . LYS A 1 83 ? -14.132 -2.320 29.631 1.00 65.56 83 LYS A CA 1
ATOM 668 C C . LYS A 1 83 ? -15.113 -1.373 30.316 1.00 65.56 83 LYS A C 1
ATOM 670 O O . LYS A 1 83 ? -15.780 -1.787 31.258 1.00 65.56 83 LYS A O 1
ATOM 675 N N . THR A 1 84 ? -15.187 -0.125 29.856 1.00 56.53 84 THR A N 1
ATOM 676 C CA . THR A 1 84 ? -16.054 0.905 30.452 1.00 56.53 84 THR A CA 1
ATOM 677 C C . THR A 1 84 ? -17.532 0.620 30.160 1.00 56.53 84 THR A C 1
ATOM 679 O O . THR A 1 84 ? -18.397 0.789 31.020 1.00 56.53 84 THR A O 1
ATOM 682 N N . GLU A 1 85 ? -17.831 0.123 28.959 1.00 70.31 85 GLU A N 1
ATOM 683 C CA . GLU A 1 85 ? -19.179 -0.311 28.578 1.00 70.31 85 GLU A CA 1
ATOM 684 C C . GLU A 1 85 ? -19.610 -1.563 29.358 1.00 70.31 85 GLU A C 1
ATOM 686 O O . GLU A 1 85 ? -20.719 -1.618 29.895 1.00 70.31 85 GLU A O 1
ATOM 691 N N . GLU A 1 86 ? -18.711 -2.541 29.508 1.00 75.69 86 GLU A N 1
ATOM 692 C CA . GLU A 1 86 ? -18.954 -3.760 30.286 1.00 75.69 86 GLU A CA 1
ATOM 693 C C . GLU A 1 86 ? -19.240 -3.479 31.772 1.00 75.69 86 GLU A C 1
ATOM 695 O O . GLU A 1 86 ? -20.086 -4.152 32.370 1.00 75.69 86 GLU A O 1
ATOM 700 N N . THR A 1 87 ? -18.559 -2.505 32.390 1.00 82.12 87 THR A N 1
ATOM 701 C CA . THR A 1 87 ? -18.814 -2.123 33.791 1.00 82.12 87 THR A CA 1
ATOM 702 C C . THR A 1 87 ? -20.180 -1.467 33.961 1.00 82.12 87 THR A C 1
ATOM 704 O O . THR A 1 87 ? -20.941 -1.884 34.836 1.00 82.12 87 THR A O 1
ATOM 707 N N . ASN A 1 88 ? -20.542 -0.533 33.075 1.00 87.00 88 ASN A N 1
ATOM 708 C CA . ASN A 1 88 ? -21.835 0.158 33.124 1.00 87.00 88 ASN A CA 1
ATOM 709 C C . ASN A 1 88 ? -23.018 -0.812 32.943 1.00 87.00 88 ASN A C 1
ATOM 711 O O . ASN A 1 88 ? -24.021 -0.724 33.656 1.00 87.00 88 ASN A O 1
ATOM 715 N N . LEU A 1 89 ? -22.894 -1.789 32.037 1.00 89.50 89 LEU A N 1
ATOM 716 C CA . LEU A 1 89 ? -23.919 -2.818 31.827 1.00 89.50 89 LEU A CA 1
ATOM 717 C C . LEU A 1 89 ? -24.096 -3.721 33.057 1.00 89.50 89 LEU A C 1
ATOM 719 O O . LEU A 1 89 ? -25.227 -4.030 33.439 1.00 89.50 89 LEU A O 1
ATOM 723 N N . LYS A 1 90 ? -22.999 -4.122 33.714 1.00 90.12 90 LYS A N 1
ATOM 724 C CA . LYS A 1 90 ? -23.051 -4.939 34.941 1.00 90.12 90 LYS A CA 1
ATOM 725 C C . LYS A 1 90 ? -23.749 -4.210 36.087 1.00 90.12 90 LYS A C 1
ATOM 727 O O . LYS A 1 90 ? -24.548 -4.825 36.795 1.00 90.12 90 LYS A O 1
ATOM 732 N N . GLU A 1 91 ? -23.479 -2.919 36.261 1.00 90.19 91 GLU A N 1
ATOM 733 C CA . GLU A 1 91 ? -24.131 -2.097 37.285 1.00 90.19 91 GLU A CA 1
ATOM 734 C C . GLU A 1 91 ? -25.636 -1.969 37.040 1.00 90.19 91 GLU A C 1
ATOM 736 O O . GLU A 1 91 ? -26.430 -2.172 37.965 1.00 90.19 91 GLU A O 1
ATOM 741 N N . TYR A 1 92 ? -26.033 -1.735 35.785 1.00 90.62 92 TYR A N 1
ATOM 742 C CA . TYR A 1 92 ? -27.439 -1.671 35.391 1.00 90.62 92 TYR A CA 1
ATOM 743 C C . TYR A 1 92 ? -28.185 -2.979 35.698 1.00 90.62 92 TYR A C 1
ATOM 745 O O . TYR A 1 92 ? -29.244 -2.949 36.331 1.00 90.62 92 TYR A O 1
ATOM 753 N N . ILE A 1 93 ? -27.606 -4.129 35.325 1.00 91.31 93 ILE A N 1
ATOM 754 C CA . ILE A 1 93 ? -28.174 -5.465 35.584 1.00 91.31 93 ILE A CA 1
ATOM 755 C C . ILE A 1 93 ? -28.296 -5.728 37.093 1.00 91.31 93 ILE A C 1
ATOM 757 O O . ILE A 1 93 ? -29.314 -6.229 37.577 1.00 91.31 93 ILE A O 1
ATOM 761 N N . ALA A 1 94 ? -27.275 -5.363 37.874 1.00 93.19 94 ALA A N 1
ATOM 762 C CA . ALA A 1 94 ? -27.302 -5.537 39.322 1.00 93.19 94 ALA A CA 1
ATOM 763 C C . ALA A 1 94 ? -28.386 -4.667 39.986 1.00 93.19 94 ALA A C 1
ATOM 765 O O . ALA A 1 94 ? -29.052 -5.119 40.918 1.00 93.19 94 ALA A O 1
ATOM 766 N N . ALA A 1 95 ? -28.592 -3.435 39.512 1.00 91.19 95 ALA A N 1
ATOM 767 C CA . ALA A 1 95 ? -29.658 -2.558 39.993 1.00 91.19 95 ALA A CA 1
ATOM 768 C C . ALA A 1 95 ? -31.057 -3.113 39.672 1.00 91.19 95 ALA A C 1
ATOM 770 O O . ALA A 1 95 ? -31.919 -3.138 40.555 1.00 91.19 95 ALA A O 1
ATOM 771 N N . THR A 1 96 ? -31.271 -3.634 38.458 1.00 92.31 96 THR A N 1
ATOM 772 C CA . THR A 1 96 ? -32.553 -4.257 38.076 1.00 92.31 96 THR A CA 1
ATOM 773 C C . THR A 1 96 ? -32.850 -5.495 38.915 1.00 92.31 96 THR A C 1
ATOM 775 O O . THR A 1 96 ? -33.965 -5.640 39.416 1.00 92.31 96 THR A O 1
ATOM 778 N N . ASN A 1 97 ? -31.847 -6.345 39.154 1.00 92.94 97 ASN A N 1
ATOM 779 C CA . ASN A 1 97 ? -32.002 -7.537 39.990 1.00 92.94 97 ASN A CA 1
ATOM 780 C C . ASN A 1 97 ? -32.345 -7.189 41.445 1.00 92.94 97 ASN A C 1
ATOM 782 O O . ASN A 1 97 ? -33.207 -7.843 42.037 1.00 92.94 97 ASN A O 1
ATOM 786 N N . ARG A 1 98 ? -31.733 -6.140 42.017 1.00 90.06 98 ARG A N 1
ATOM 787 C CA . ARG A 1 98 ? -32.070 -5.633 43.363 1.00 90.06 98 ARG A CA 1
ATOM 788 C C . ARG A 1 98 ? -33.505 -5.115 43.437 1.00 90.06 98 ARG A C 1
ATOM 790 O O . ARG A 1 98 ? -34.220 -5.426 44.384 1.00 90.06 98 ARG A O 1
ATOM 797 N N . LEU A 1 99 ? -33.946 -4.367 42.426 1.00 87.62 99 LE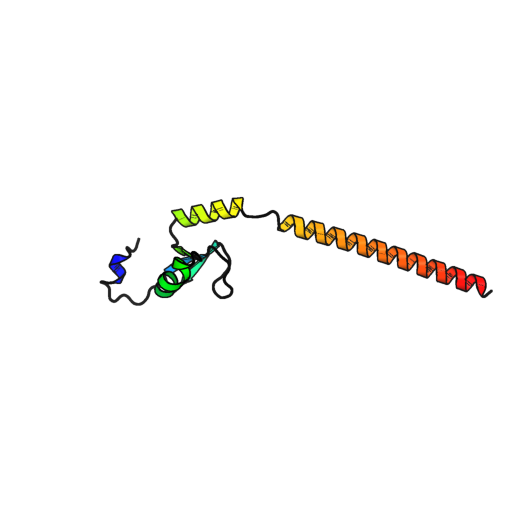U A N 1
ATOM 798 C CA . LEU A 1 99 ? -35.314 -3.851 42.368 1.00 87.62 99 LEU A CA 1
ATOM 799 C C . LEU A 1 99 ? -36.340 -4.985 42.228 1.00 87.62 99 LEU A C 1
ATOM 801 O O . LEU A 1 99 ? -37.361 -4.983 42.913 1.00 87.62 99 LEU A O 1
ATOM 805 N N . ALA A 1 100 ? -36.058 -5.970 41.373 1.00 89.94 100 ALA A N 1
ATOM 806 C CA . ALA A 1 100 ? -36.916 -7.133 41.172 1.00 89.94 100 ALA A CA 1
ATOM 807 C C . ALA A 1 100 ? -37.044 -7.970 42.452 1.00 89.94 100 ALA A C 1
ATOM 809 O O . ALA A 1 100 ? -38.155 -8.326 42.846 1.00 89.94 100 ALA A O 1
ATOM 810 N N . SER A 1 101 ? -35.927 -8.229 43.136 1.00 86.25 101 SER A N 1
ATOM 811 C CA . SER A 1 101 ? -35.926 -8.959 44.408 1.00 86.25 101 SER A CA 1
ATOM 812 C C . SER A 1 101 ? -36.645 -8.190 45.521 1.00 86.25 101 SER A C 1
ATOM 814 O O . SER A 1 101 ? -37.489 -8.774 46.197 1.00 86.25 101 SER A O 1
ATOM 816 N N . ALA A 1 102 ? -36.434 -6.877 45.652 1.00 83.69 102 ALA A N 1
ATOM 817 C CA . ALA A 1 102 ? -37.187 -6.048 46.599 1.00 83.69 102 ALA A CA 1
ATOM 818 C C . ALA A 1 102 ? -38.698 -6.047 46.305 1.00 83.69 102 ALA A C 1
ATOM 820 O O . ALA A 1 102 ? -39.516 -6.216 47.208 1.00 83.69 102 ALA A O 1
ATOM 821 N N . ARG A 1 103 ? -39.087 -5.926 45.028 1.00 85.12 103 ARG A N 1
ATOM 822 C CA . ARG A 1 103 ? -40.494 -5.965 44.604 1.00 85.12 103 ARG A CA 1
ATOM 823 C C . ARG A 1 103 ? -41.158 -7.299 44.948 1.00 85.12 103 ARG A C 1
ATOM 825 O O . ARG A 1 103 ? -42.299 -7.293 45.402 1.00 85.12 103 ARG A O 1
ATOM 832 N N . LEU A 1 104 ? -40.462 -8.420 44.751 1.00 74.81 104 LEU A N 1
ATOM 833 C CA . LEU A 1 104 ? -40.961 -9.748 45.124 1.00 74.81 104 LEU A CA 1
ATOM 834 C C . LEU A 1 104 ? -41.207 -9.858 46.633 1.00 74.81 104 LEU A C 1
ATOM 836 O O . LEU A 1 104 ? -42.267 -10.334 47.028 1.00 74.81 104 LEU A O 1
ATOM 840 N N . VAL A 1 105 ? -40.282 -9.352 47.455 1.00 79.00 105 VAL A N 1
ATOM 841 C CA . VAL A 1 105 ? -40.418 -9.336 48.922 1.00 79.00 105 VAL A CA 1
ATOM 842 C C . VAL A 1 105 ? -41.610 -8.484 49.365 1.00 79.00 105 VAL A C 1
ATOM 844 O O . VAL A 1 105 ? -42.386 -8.902 50.222 1.00 79.00 105 VAL A O 1
ATOM 847 N N . CYS A 1 106 ? -41.810 -7.303 48.779 1.00 70.75 106 CYS A N 1
ATOM 848 C CA . CYS A 1 106 ? -42.960 -6.461 49.115 1.00 70.75 106 CYS A CA 1
ATOM 849 C C . CYS A 1 106 ? -44.287 -7.136 48.740 1.00 70.75 106 CYS A C 1
ATOM 851 O O . CYS A 1 106 ? -45.227 -7.121 49.529 1.00 70.75 106 CYS A O 1
ATOM 853 N N . ILE A 1 107 ? -44.354 -7.772 47.564 1.00 72.75 107 ILE A N 1
ATOM 854 C CA . ILE A 1 107 ? -45.553 -8.495 47.114 1.00 72.75 107 ILE A CA 1
ATOM 855 C C . ILE A 1 107 ? -45.843 -9.700 48.014 1.00 72.75 107 ILE A C 1
ATOM 857 O O . ILE A 1 107 ? -47.006 -9.945 48.323 1.00 72.75 107 ILE A O 1
ATOM 861 N N . SER A 1 108 ? -44.821 -10.446 48.445 1.00 72.56 108 SER A N 1
ATOM 862 C CA . SER A 1 108 ? -45.020 -11.592 49.337 1.00 72.56 108 SER A CA 1
ATOM 863 C C . SER A 1 108 ? -45.483 -11.173 50.733 1.00 72.56 108 SER A C 1
ATOM 865 O O . SER A 1 108 ? -46.328 -11.848 51.306 1.00 72.56 108 SER A O 1
ATOM 867 N N . ASN A 1 109 ? -44.984 -10.049 51.262 1.00 68.88 109 ASN A N 1
ATOM 868 C CA . ASN A 1 109 ? -45.398 -9.530 52.573 1.00 68.88 109 ASN A CA 1
ATOM 869 C C . ASN A 1 109 ? -46.811 -8.924 52.571 1.00 68.88 109 ASN A C 1
ATOM 871 O O . ASN A 1 109 ? -47.464 -8.921 53.603 1.00 68.88 109 ASN A O 1
ATOM 875 N N . LEU A 1 110 ? -47.297 -8.438 51.426 1.00 68.00 110 LEU A N 1
ATOM 876 C CA . LEU A 1 110 ? -48.662 -7.916 51.261 1.00 68.00 110 LEU A CA 1
ATOM 877 C C . LEU A 1 110 ? -49.726 -9.007 51.054 1.00 68.00 110 LEU A C 1
ATOM 879 O O . LEU A 1 110 ? -50.906 -8.683 50.936 1.00 68.00 110 LEU A O 1
ATOM 883 N N . LYS A 1 111 ? -49.321 -10.277 50.933 1.00 57.62 111 LYS A N 1
ATOM 884 C CA . LYS A 1 111 ? -50.214 -11.410 50.636 1.00 57.62 111 LYS A CA 1
ATOM 885 C C . LYS A 1 111 ? -50.390 -12.382 51.812 1.00 57.62 111 LYS A C 1
ATOM 887 O O . LYS A 1 111 ? -51.021 -13.422 51.628 1.00 57.62 111 LYS A O 1
ATOM 892 N N . LEU A 1 112 ? -49.833 -12.029 52.973 1.00 48.66 112 LEU A N 1
ATOM 893 C CA . LEU A 1 112 ? -50.078 -12.612 54.297 1.00 48.66 112 LEU A CA 1
ATOM 894 C C . LEU A 1 112 ? -51.084 -11.737 55.050 1.00 48.66 112 LEU A C 1
ATOM 896 O O . LEU A 1 112 ? -51.912 -12.322 55.777 1.00 48.66 112 LEU A O 1
#

InterPro domains:
  IPR000244 Large ribosomal subunit protein bL9 [PTHR21368] (2-105)
  IPR009027 Large ribosomal subunit protein bL9/RNase H1, N-terminal [SSF55658] (17-73)
  IPR020070 Large ribosomal subunit protein bL9, N-terminal [PF01281] (18-54)
  IPR036935 Large ribosomal subunit protein bL9, N-terminal domain superfamily [G3DSA:3.40.5.10] (17-98)

Organism: NCBI:txid2727404

Secondary structure (DSSP, 8-state):
---TTHHHHS----PPEEEEESS-BTTTB-TT-EEEE-HHHIIIIITTTTSEEE--HHHHHHHHHHHHHH--SHHHHHHHHHHHHHHHHHHHHHHHHHHHHHHHHHHHHTT-